Protein AF-D1PFC9-F1 (afdb_monomer_lite)

Structure (mmCIF, N/CA/C/O backbone):
data_AF-D1PFC9-F1
#
_entry.id   AF-D1PFC9-F1
#
loop_
_atom_site.group_PDB
_atom_site.id
_atom_site.type_symbol
_atom_site.label_atom_id
_atom_site.label_alt_id
_atom_site.label_comp_id
_atom_site.label_asym_id
_atom_site.label_entity_id
_atom_site.label_seq_id
_atom_site.pdbx_PDB_ins_code
_atom_site.Cartn_x
_atom_site.Cartn_y
_atom_site.Cartn_z
_atom_site.occupancy
_atom_site.B_iso_or_equiv
_atom_site.auth_seq_id
_atom_site.auth_comp_id
_atom_site.auth_asym_id
_atom_site.auth_atom_id
_atom_site.pdbx_PDB_model_num
ATOM 1 N N . MET A 1 1 ? 30.406 5.139 7.155 1.00 37.47 1 MET A N 1
ATOM 2 C CA . MET A 1 1 ? 28.991 4.718 7.119 1.00 37.47 1 MET A CA 1
ATOM 3 C C . MET A 1 1 ? 28.963 3.237 7.437 1.00 37.47 1 MET A C 1
ATOM 5 O O . MET A 1 1 ? 29.664 2.501 6.760 1.00 37.47 1 MET A O 1
ATOM 9 N N . SER A 1 2 ? 28.306 2.816 8.518 1.00 43.69 2 SER A N 1
ATOM 10 C CA . SER A 1 2 ? 28.193 1.390 8.846 1.00 43.69 2 SER A CA 1
ATOM 11 C C . SER A 1 2 ? 27.190 0.747 7.893 1.00 43.69 2 SER A C 1
ATOM 13 O O . SER A 1 2 ? 26.017 1.118 7.919 1.00 43.69 2 SER A O 1
ATOM 15 N N . GLU A 1 3 ? 27.644 -0.180 7.053 1.00 46.00 3 GLU A N 1
ATOM 16 C CA . GLU A 1 3 ? 26.752 -1.035 6.271 1.00 46.00 3 GLU A CA 1
ATOM 17 C C . GLU A 1 3 ? 25.849 -1.805 7.240 1.00 46.00 3 GLU A C 1
ATOM 19 O O . GLU A 1 3 ? 26.323 -2.518 8.129 1.00 46.00 3 GLU A O 1
ATOM 24 N N . LEU A 1 4 ? 24.538 -1.595 7.122 1.00 47.75 4 LEU A N 1
ATOM 25 C CA . LEU A 1 4 ? 23.557 -2.378 7.859 1.00 47.75 4 LEU A CA 1
ATOM 26 C C . LEU A 1 4 ? 23.661 -3.822 7.363 1.00 47.75 4 LEU A C 1
ATOM 28 O O . LEU A 1 4 ? 23.585 -4.086 6.167 1.00 47.75 4 LEU A O 1
ATOM 32 N N . THR A 1 5 ? 23.835 -4.765 8.282 1.00 57.75 5 THR A N 1
ATOM 33 C CA . THR A 1 5 ? 23.816 -6.196 7.951 1.00 57.75 5 THR A CA 1
ATOM 34 C C . THR A 1 5 ? 22.474 -6.577 7.308 1.00 57.75 5 THR A C 1
ATOM 36 O O . THR A 1 5 ? 21.441 -6.010 7.660 1.00 57.75 5 THR A O 1
ATOM 39 N N . GLU A 1 6 ? 22.433 -7.582 6.423 1.00 50.31 6 GLU A N 1
ATOM 40 C CA . GLU A 1 6 ? 21.172 -8.100 5.840 1.00 50.31 6 GLU A CA 1
ATOM 41 C C . GLU A 1 6 ? 20.112 -8.427 6.904 1.00 50.31 6 GLU A C 1
ATOM 43 O O . GLU A 1 6 ? 18.907 -8.291 6.686 1.00 50.31 6 GLU A O 1
ATOM 48 N N . ARG A 1 7 ? 20.573 -8.836 8.090 1.00 46.75 7 ARG A N 1
ATOM 49 C CA . ARG A 1 7 ? 19.729 -9.030 9.261 1.00 46.75 7 ARG A CA 1
ATOM 50 C C . ARG A 1 7 ? 19.106 -7.711 9.714 1.00 46.75 7 ARG A C 1
ATOM 52 O O . ARG A 1 7 ? 17.898 -7.672 9.858 1.00 46.75 7 ARG A O 1
ATOM 59 N N . GLN A 1 8 ? 19.875 -6.637 9.874 1.00 47.38 8 GLN A N 1
ATOM 60 C CA . GLN A 1 8 ? 19.345 -5.310 10.218 1.00 47.38 8 GLN A CA 1
ATOM 61 C C . GLN A 1 8 ? 18.371 -4.765 9.162 1.00 47.38 8 GLN A C 1
ATOM 63 O O . GLN A 1 8 ? 17.366 -4.169 9.532 1.00 47.38 8 GLN A O 1
ATOM 68 N N . VAL A 1 9 ? 18.600 -5.034 7.872 1.00 49.31 9 VAL A N 1
ATOM 69 C CA . VAL A 1 9 ? 17.657 -4.676 6.792 1.00 49.31 9 VAL A CA 1
ATOM 70 C C . VAL A 1 9 ? 16.326 -5.421 6.958 1.00 49.31 9 VAL A C 1
ATOM 72 O O . VAL A 1 9 ? 15.274 -4.790 7.017 1.00 49.31 9 VAL A O 1
ATOM 75 N N . LYS A 1 10 ? 16.357 -6.745 7.169 1.00 50.44 10 LYS A N 1
ATOM 76 C CA . LYS A 1 10 ? 15.152 -7.542 7.489 1.00 50.44 10 LYS A CA 1
ATOM 77 C C . LYS A 1 10 ? 14.497 -7.173 8.822 1.00 50.44 10 LYS A C 1
ATOM 79 O O . LYS A 1 10 ? 13.336 -7.494 9.051 1.00 50.44 10 LYS A O 1
ATOM 84 N N . GLU A 1 11 ? 15.248 -6.577 9.739 1.00 49.66 11 GLU A N 1
ATOM 85 C CA . GLU A 1 11 ? 14.774 -6.181 11.063 1.00 49.66 11 GLU A CA 1
ATOM 86 C C . GLU A 1 11 ? 14.070 -4.822 11.081 1.00 49.66 11 GLU A C 1
ATOM 88 O O . GLU A 1 11 ? 13.334 -4.552 12.032 1.00 49.66 11 GLU A O 1
ATOM 93 N N . LEU A 1 12 ? 14.289 -3.991 10.059 1.00 52.06 12 LEU A N 1
ATOM 94 C CA . LEU A 1 12 ? 13.734 -2.644 9.946 1.00 52.06 12 LEU A CA 1
ATOM 95 C C . LEU A 1 12 ? 12.666 -2.516 8.846 1.00 52.06 12 LEU A C 1
ATOM 97 O O . LEU A 1 12 ? 12.003 -1.481 8.784 1.00 52.06 12 LEU A O 1
ATOM 101 N N . ASP A 1 13 ? 12.485 -3.540 8.008 1.00 60.75 13 ASP A N 1
ATOM 102 C CA . ASP A 1 13 ? 11.499 -3.600 6.920 1.00 60.75 13 ASP A CA 1
ATOM 103 C C . ASP A 1 13 ? 10.327 -4.519 7.301 1.00 60.75 13 ASP A C 1
ATOM 105 O O . ASP A 1 13 ? 10.243 -5.680 6.897 1.00 60.75 13 ASP A O 1
ATOM 109 N N . VAL A 1 14 ? 9.467 -4.037 8.201 1.00 68.19 14 VAL A N 1
ATOM 110 C CA . VAL A 1 14 ? 8.333 -4.807 8.717 1.00 68.19 14 VAL A CA 1
ATOM 111 C C . VAL A 1 14 ? 7.071 -3.958 8.626 1.00 68.19 14 VAL A C 1
ATOM 113 O O . VAL A 1 14 ? 6.938 -2.953 9.322 1.00 68.19 14 VAL A O 1
ATOM 116 N N . ASP A 1 15 ? 6.135 -4.399 7.786 1.00 81.06 15 ASP A N 1
ATOM 117 C CA . ASP A 1 15 ? 4.770 -3.873 7.725 1.00 81.06 15 ASP A CA 1
ATOM 118 C C . ASP A 1 15 ? 4.092 -4.008 9.094 1.00 81.06 15 ASP A C 1
ATOM 120 O O . ASP A 1 15 ? 4.084 -5.106 9.668 1.00 81.06 15 ASP A O 1
ATOM 124 N N . TRP A 1 16 ? 3.466 -2.936 9.587 1.00 84.38 16 TRP A N 1
ATOM 125 C CA . TRP A 1 16 ? 2.632 -2.999 10.787 1.00 84.38 16 TRP A CA 1
ATOM 126 C C . TRP A 1 16 ? 1.151 -2.769 10.477 1.00 84.38 16 TRP A C 1
ATOM 128 O O . TRP A 1 16 ? 0.790 -2.092 9.509 1.00 84.38 16 TRP A O 1
ATOM 138 N N . PHE A 1 17 ? 0.286 -3.309 11.340 1.00 89.12 17 PHE A N 1
ATOM 139 C CA . PHE A 1 17 ? -1.168 -3.232 11.207 1.00 89.12 17 PHE A CA 1
ATOM 140 C C . PHE A 1 17 ? -1.803 -2.715 12.503 1.00 89.12 17 PHE A C 1
ATOM 142 O O . PHE A 1 17 ? -1.602 -3.282 13.579 1.00 89.12 17 PHE A O 1
ATOM 149 N N . CYS A 1 18 ? -2.577 -1.637 12.406 1.00 88.56 18 CYS A N 1
ATOM 150 C CA . CYS A 1 18 ? -3.195 -0.964 13.550 1.00 88.56 18 CYS A CA 1
ATOM 151 C C . CYS A 1 18 ? -4.561 -0.357 13.200 1.00 88.56 18 CYS A C 1
ATOM 153 O O . CYS A 1 18 ? -5.007 -0.397 12.050 1.00 88.56 18 CYS A O 1
ATOM 155 N N . LEU A 1 19 ? -5.230 0.202 14.208 1.00 89.31 19 LEU A N 1
ATOM 156 C CA . LEU A 1 19 ? -6.399 1.058 14.043 1.00 89.31 19 LEU A CA 1
ATOM 157 C C . LEU A 1 19 ? -5.989 2.521 14.218 1.00 89.31 19 LEU A C 1
ATOM 159 O O . LEU A 1 19 ? -5.430 2.904 15.247 1.00 89.31 19 LEU A O 1
ATOM 163 N N . VAL A 1 20 ? -6.330 3.343 13.228 1.00 87.94 20 VAL A N 1
ATOM 164 C CA . VAL A 1 20 ? -6.231 4.806 13.298 1.00 87.94 20 VAL A CA 1
ATOM 165 C C . VAL A 1 20 ? -7.639 5.356 13.138 1.00 87.94 20 VAL A C 1
ATOM 167 O O . VAL A 1 20 ? -8.273 5.141 12.106 1.00 87.94 20 VAL A O 1
ATOM 170 N N . ASN A 1 21 ? -8.160 6.011 14.178 1.00 85.31 21 ASN A N 1
ATOM 171 C CA . ASN A 1 21 ? -9.557 6.464 14.251 1.00 85.31 21 ASN A CA 1
ATOM 172 C C . ASN A 1 21 ? -10.577 5.346 13.940 1.00 85.31 21 ASN A C 1
ATOM 174 O O . ASN A 1 21 ? -11.555 5.565 13.228 1.00 85.31 21 ASN A O 1
ATOM 178 N N . GLY A 1 22 ? -10.323 4.125 14.426 1.00 85.44 22 GLY A N 1
ATOM 179 C CA . GLY A 1 22 ? -11.180 2.957 14.183 1.00 85.44 22 GLY A CA 1
ATOM 180 C C . GLY A 1 22 ? -11.083 2.364 12.772 1.00 85.44 22 GLY A C 1
ATOM 181 O O . GLY A 1 22 ? -11.816 1.427 12.459 1.00 85.44 22 GLY A O 1
ATOM 182 N N . VAL A 1 23 ? -10.181 2.868 11.922 1.00 89.06 23 VAL A N 1
ATOM 183 C CA . VAL A 1 23 ? -9.993 2.382 10.552 1.00 89.06 23 VAL A CA 1
ATOM 184 C C . VAL A 1 23 ? -8.745 1.495 10.457 1.00 89.06 23 VAL A C 1
ATOM 186 O O . VAL A 1 23 ? -7.662 1.922 10.880 1.00 89.06 23 VAL A O 1
ATOM 189 N N . PRO A 1 24 ? -8.856 0.284 9.874 1.00 93.06 24 PRO A N 1
ATOM 190 C CA . PRO A 1 24 ? -7.715 -0.593 9.634 1.00 93.06 24 PRO A CA 1
ATOM 191 C C . PRO A 1 24 ? -6.651 0.096 8.787 1.00 93.06 24 PRO A C 1
ATOM 193 O O . PRO A 1 24 ? -6.914 0.579 7.683 1.00 93.06 24 PRO A O 1
ATOM 196 N N . THR A 1 25 ? -5.436 0.134 9.314 1.00 92.50 25 THR A N 1
ATOM 197 C CA . THR A 1 25 ? -4.328 0.895 8.751 1.00 92.50 25 THR A CA 1
ATOM 198 C C . THR A 1 25 ? -3.093 0.010 8.657 1.00 92.50 25 THR A C 1
ATOM 200 O O . THR A 1 25 ? -2.712 -0.658 9.616 1.00 92.50 25 THR A O 1
ATOM 203 N N . HIS A 1 26 ? -2.493 -0.004 7.474 1.00 93.31 26 HIS A N 1
ATOM 204 C CA . HIS A 1 26 ? -1.191 -0.579 7.187 1.00 93.31 26 HIS A CA 1
ATOM 205 C C . HIS A 1 26 ? -0.179 0.557 7.066 1.00 93.31 26 HIS A C 1
ATOM 207 O O . HIS A 1 26 ? -0.442 1.543 6.372 1.00 93.31 26 HIS A O 1
ATOM 213 N N . ILE A 1 27 ? 0.989 0.408 7.679 1.00 89.38 27 ILE A N 1
ATOM 214 C CA . ILE A 1 27 ? 2.081 1.362 7.502 1.00 89.38 27 ILE A CA 1
ATOM 215 C C . ILE A 1 27 ? 3.363 0.587 7.214 1.00 89.38 27 ILE A C 1
ATOM 217 O O . ILE A 1 27 ? 3.766 -0.284 7.988 1.00 89.38 27 ILE A O 1
ATOM 221 N N . ALA A 1 28 ? 3.992 0.929 6.094 1.00 87.25 28 ALA A N 1
ATOM 222 C CA . ALA A 1 28 ? 5.287 0.399 5.708 1.00 87.25 28 ALA A CA 1
ATOM 223 C C . ALA A 1 28 ? 6.384 1.149 6.472 1.00 87.25 28 ALA A C 1
ATOM 225 O O . ALA A 1 28 ? 6.500 2.374 6.351 1.00 87.25 28 ALA A O 1
ATOM 226 N N . SER A 1 29 ? 7.194 0.428 7.252 1.00 70.81 29 SER A N 1
ATOM 227 C CA . SER A 1 29 ? 8.254 1.049 8.054 1.00 70.81 29 SER A CA 1
ATOM 228 C C . SER A 1 29 ? 9.384 1.613 7.193 1.00 70.81 29 SER A C 1
ATOM 230 O O . SER A 1 29 ? 9.971 2.622 7.582 1.00 70.81 29 SER A O 1
ATOM 232 N N . MET A 1 30 ? 9.697 0.990 6.045 1.00 66.44 30 MET A N 1
ATOM 233 C CA . MET A 1 30 ? 10.800 1.381 5.148 1.00 66.44 30 MET A CA 1
ATOM 234 C C . MET A 1 30 ? 12.104 1.685 5.910 1.00 66.44 30 MET A C 1
ATOM 236 O O . MET A 1 30 ? 12.758 2.698 5.673 1.00 66.44 30 MET A O 1
ATOM 240 N N . GLY A 1 31 ? 12.460 0.875 6.910 1.00 58.81 31 GLY A N 1
ATOM 241 C CA . GLY A 1 31 ? 13.662 1.121 7.710 1.00 58.81 31 GLY A CA 1
ATOM 242 C C . GLY A 1 31 ? 13.476 2.007 8.961 1.00 58.81 31 GLY A C 1
ATOM 243 O O . GLY A 1 31 ? 14.438 2.246 9.689 1.00 58.81 31 GLY A O 1
ATOM 244 N N . GLY A 1 32 ? 12.275 2.547 9.198 1.00 57.16 32 GLY A N 1
ATOM 245 C CA . GLY A 1 32 ? 11.995 3.612 10.169 1.00 57.16 32 GLY A CA 1
ATOM 246 C C . GLY A 1 32 ? 11.762 3.201 11.625 1.00 57.16 32 GLY A C 1
ATOM 247 O O . GLY A 1 32 ? 11.593 2.032 11.971 1.00 57.16 32 GLY A O 1
ATOM 248 N N . ALA A 1 33 ? 11.748 4.210 12.507 1.00 58.69 33 ALA A N 1
ATOM 249 C CA . ALA A 1 33 ? 11.551 4.027 13.941 1.00 58.69 33 ALA A CA 1
ATOM 250 C C . ALA A 1 33 ? 10.095 3.653 14.259 1.00 58.69 33 ALA A C 1
ATOM 252 O O . ALA A 1 33 ? 9.199 4.493 14.297 1.00 58.69 33 ALA A O 1
ATOM 253 N N . ILE A 1 34 ? 9.880 2.367 14.524 1.00 63.88 34 ILE A N 1
ATOM 254 C CA . ILE A 1 34 ? 8.605 1.821 14.988 1.00 63.88 34 ILE A CA 1
ATOM 255 C C . ILE A 1 34 ? 8.355 2.236 16.451 1.00 63.88 34 ILE A C 1
ATOM 257 O O . ILE A 1 34 ? 9.281 2.078 17.273 1.00 63.88 34 ILE A O 1
ATOM 261 N N . PRO A 1 35 ? 7.141 2.713 16.822 1.00 66.94 35 PRO A N 1
ATOM 262 C CA . PRO A 1 35 ? 6.785 2.924 18.223 1.00 66.94 35 PRO A CA 1
ATOM 263 C C . PRO A 1 35 ? 6.999 1.640 19.023 1.00 66.94 35 PRO A C 1
ATOM 265 O O . PRO A 1 35 ? 6.713 0.545 18.542 1.00 66.94 35 PRO A O 1
ATOM 268 N N . SER A 1 36 ? 7.498 1.749 20.253 1.00 69.88 36 SER A N 1
ATOM 269 C CA . SER A 1 36 ? 7.881 0.582 21.064 1.00 69.88 36 SER A CA 1
ATOM 270 C C . SER A 1 36 ? 6.762 -0.456 21.215 1.00 69.88 36 SER A C 1
ATOM 272 O O . SER A 1 36 ? 7.057 -1.649 21.216 1.00 69.88 36 SER A O 1
ATOM 274 N N . LEU A 1 37 ? 5.500 -0.013 21.249 1.00 69.25 37 LEU A N 1
ATOM 275 C CA . LEU A 1 37 ? 4.304 -0.860 21.316 1.00 69.25 37 LEU A CA 1
ATOM 276 C C . LEU A 1 37 ? 4.209 -1.888 20.171 1.00 69.25 37 LEU A C 1
ATOM 278 O O . LEU A 1 37 ? 3.686 -2.978 20.371 1.00 69.25 37 LEU A O 1
ATOM 282 N N . PHE A 1 38 ? 4.739 -1.569 18.988 1.00 70.88 38 PHE A N 1
ATOM 283 C CA . PHE A 1 38 ? 4.669 -2.425 17.799 1.00 70.88 38 PHE A CA 1
ATOM 284 C C . PHE A 1 38 ? 5.955 -3.220 17.557 1.00 70.88 38 PHE A C 1
ATOM 286 O O . PHE A 1 38 ? 6.056 -3.915 16.558 1.00 70.88 38 PHE A O 1
ATOM 293 N N . ARG A 1 39 ? 6.954 -3.164 18.449 1.00 72.56 39 ARG A N 1
ATOM 294 C CA . ARG A 1 39 ? 8.240 -3.863 18.247 1.00 72.56 39 ARG A CA 1
ATOM 295 C C . ARG A 1 39 ? 8.194 -5.374 18.515 1.00 72.56 39 ARG A C 1
ATOM 297 O O . ARG A 1 39 ? 9.235 -6.028 18.439 1.00 72.56 39 ARG A O 1
ATOM 304 N N . ASP A 1 40 ? 7.022 -5.942 18.800 1.00 78.69 40 ASP A N 1
ATOM 305 C CA . ASP A 1 40 ? 6.845 -7.392 18.918 1.00 78.69 40 ASP A CA 1
ATOM 306 C C . ASP A 1 40 ? 6.864 -8.058 17.533 1.00 78.69 40 ASP A C 1
ATOM 308 O O . ASP A 1 40 ? 5.868 -8.116 16.810 1.00 78.69 40 ASP A O 1
ATOM 312 N N . ARG A 1 41 ? 8.032 -8.589 17.167 1.00 75.62 41 ARG A N 1
ATOM 313 C CA . ARG A 1 41 ? 8.269 -9.215 15.862 1.00 75.62 41 ARG A CA 1
ATOM 314 C C . ARG A 1 41 ? 7.438 -10.468 15.627 1.00 75.62 41 ARG A C 1
ATOM 316 O O . ARG A 1 41 ? 7.074 -10.731 14.483 1.00 75.62 41 ARG A O 1
ATOM 323 N N . GLU A 1 42 ? 7.181 -11.268 16.658 1.00 81.19 42 GLU A N 1
ATOM 324 C CA . GLU A 1 42 ? 6.369 -12.470 16.476 1.00 81.19 42 GLU A CA 1
ATOM 325 C C . GLU A 1 42 ? 4.931 -12.092 16.169 1.00 81.19 42 GLU A C 1
ATOM 327 O O . GLU A 1 42 ? 4.329 -12.660 15.257 1.00 81.19 42 GLU A O 1
ATOM 332 N N . LYS A 1 43 ? 4.402 -11.097 16.885 1.00 82.69 43 LYS A N 1
ATOM 333 C CA . LYS A 1 43 ? 3.072 -10.561 16.617 1.00 82.69 43 LYS A CA 1
ATOM 334 C C . LYS A 1 43 ? 2.981 -9.981 15.206 1.00 82.69 43 LYS A C 1
ATOM 336 O O . LYS A 1 43 ? 2.062 -10.346 14.478 1.00 82.69 43 LYS A O 1
ATOM 341 N N . LEU A 1 44 ? 3.946 -9.154 14.794 1.00 80.44 44 LEU A N 1
ATOM 342 C CA . LEU A 1 44 ? 3.967 -8.568 13.447 1.00 80.44 44 LEU A CA 1
ATOM 343 C C . LEU A 1 44 ? 3.989 -9.642 12.352 1.00 80.44 44 LEU A C 1
ATOM 345 O O . LEU A 1 44 ? 3.222 -9.555 11.399 1.00 80.44 44 LEU A O 1
ATOM 349 N N . ARG A 1 45 ? 4.804 -10.693 12.502 1.00 80.88 45 ARG A N 1
ATOM 350 C CA . ARG A 1 45 ? 4.846 -11.805 11.535 1.00 80.88 45 ARG A CA 1
ATOM 351 C C . ARG A 1 45 ? 3.519 -12.550 11.452 1.00 80.88 45 ARG A C 1
ATOM 353 O O . ARG A 1 45 ? 3.021 -12.764 10.354 1.00 80.88 45 ARG A O 1
ATOM 360 N N . ARG A 1 46 ? 2.901 -12.870 12.595 1.00 84.44 46 ARG A N 1
ATOM 361 C CA . ARG A 1 46 ? 1.568 -13.498 12.612 1.00 84.44 46 ARG A CA 1
ATOM 362 C C . ARG A 1 46 ? 0.537 -12.616 11.909 1.00 84.44 46 ARG A C 1
ATOM 364 O O . ARG A 1 46 ? -0.245 -13.119 11.113 1.00 84.44 46 ARG A O 1
ATOM 371 N N . GLN A 1 47 ? 0.560 -11.304 12.151 1.00 87.75 47 GLN A N 1
ATOM 372 C CA . GLN A 1 47 ? -0.321 -10.363 11.457 1.00 87.75 47 GLN A CA 1
ATOM 373 C C . GLN A 1 47 ? -0.057 -10.340 9.945 1.00 87.75 47 GLN A C 1
ATOM 375 O O . GLN A 1 47 ? -1.010 -10.367 9.172 1.00 87.75 47 GLN A O 1
ATOM 380 N N . GLN A 1 48 ? 1.205 -10.343 9.508 1.00 85.31 48 GLN A N 1
ATOM 381 C CA . GLN A 1 48 ? 1.563 -10.414 8.087 1.00 85.31 48 GLN A CA 1
ATOM 382 C C . GLN A 1 48 ? 1.038 -11.693 7.428 1.00 85.31 48 GLN A C 1
ATOM 384 O O . GLN A 1 48 ? 0.415 -11.606 6.369 1.00 85.31 48 GLN A O 1
ATOM 389 N N . ASP A 1 49 ? 1.216 -12.849 8.072 1.00 86.31 49 ASP A N 1
ATOM 390 C CA . ASP A 1 49 ? 0.709 -14.136 7.586 1.00 86.31 49 ASP A CA 1
ATOM 391 C C . ASP A 1 49 ? -0.822 -14.128 7.491 1.00 86.31 49 ASP A C 1
ATOM 393 O O . ASP A 1 49 ? -1.406 -14.555 6.494 1.00 86.31 49 ASP A O 1
ATOM 397 N N . MET A 1 50 ? -1.502 -13.590 8.503 1.00 88.88 50 MET A N 1
ATOM 398 C CA . MET A 1 50 ? -2.958 -13.464 8.496 1.00 88.88 50 MET A CA 1
ATOM 399 C C . MET A 1 50 ? -3.444 -12.541 7.378 1.00 88.88 50 MET A C 1
ATOM 401 O O . MET A 1 50 ? -4.369 -12.896 6.651 1.00 88.88 50 MET A O 1
ATOM 405 N N . VAL A 1 51 ? -2.795 -11.390 7.184 1.00 89.56 51 VAL A N 1
ATOM 406 C CA . VAL A 1 51 ? -3.121 -10.455 6.100 1.00 89.56 51 VAL A CA 1
ATOM 407 C C . VAL A 1 51 ? -2.857 -11.078 4.731 1.00 89.56 51 VAL A C 1
ATOM 409 O O . VAL A 1 51 ? -3.656 -10.878 3.818 1.00 89.56 51 VAL A O 1
ATOM 412 N N . ALA A 1 52 ? -1.792 -11.866 4.569 1.00 87.12 52 ALA A N 1
ATOM 413 C CA . ALA A 1 52 ? -1.509 -12.570 3.318 1.00 87.12 52 ALA A CA 1
ATOM 414 C C . ALA A 1 52 ? -2.649 -13.525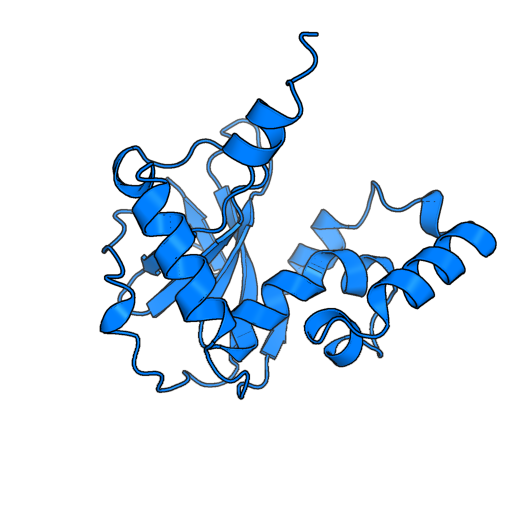 2.918 1.00 87.12 52 ALA A C 1
ATOM 416 O O . ALA A 1 52 ? -2.938 -13.658 1.728 1.00 87.12 52 ALA A O 1
ATOM 417 N N . ASN A 1 53 ? -3.337 -14.106 3.907 1.00 88.56 53 ASN A N 1
ATOM 418 C CA . ASN A 1 53 ? -4.483 -14.997 3.720 1.00 88.56 53 ASN A CA 1
ATOM 419 C C . ASN A 1 53 ? -5.834 -14.273 3.548 1.00 88.56 53 ASN A C 1
ATOM 421 O O . ASN A 1 53 ? -6.829 -14.918 3.215 1.00 88.56 53 ASN A O 1
ATOM 425 N N . LEU A 1 54 ? -5.901 -12.949 3.736 1.00 90.31 54 LEU A N 1
ATOM 426 C CA . LEU A 1 54 ? -7.117 -12.190 3.438 1.00 90.31 54 LEU A CA 1
ATOM 427 C C . LEU A 1 54 ? -7.342 -12.112 1.925 1.00 90.31 54 LEU A C 1
ATOM 429 O O . LEU A 1 54 ? -6.429 -11.788 1.158 1.00 90.31 54 LEU A O 1
ATOM 433 N N . VAL A 1 55 ? -8.585 -12.351 1.504 1.00 89.19 55 VAL A N 1
ATOM 434 C CA . VAL A 1 55 ? -8.985 -12.276 0.095 1.00 89.19 55 VAL A CA 1
ATOM 435 C C . VAL A 1 55 ? -9.010 -10.808 -0.358 1.00 89.19 55 VAL A C 1
ATOM 437 O O . VAL A 1 55 ? -9.760 -10.010 0.209 1.00 89.19 55 VAL A O 1
ATOM 440 N N . PRO A 1 56 ? -8.226 -10.418 -1.381 1.00 90.50 56 PRO A N 1
ATOM 441 C CA . PRO A 1 56 ? -8.250 -9.059 -1.907 1.00 90.50 56 PRO A CA 1
ATOM 442 C C . PRO A 1 56 ? -9.511 -8.834 -2.754 1.00 90.50 56 PRO A C 1
ATOM 444 O O . PRO A 1 56 ? -9.682 -9.461 -3.800 1.00 90.50 56 PRO A O 1
ATOM 447 N N . SER A 1 57 ? -10.374 -7.911 -2.334 1.00 89.81 57 SER A N 1
ATOM 448 C CA . SER A 1 57 ? -11.689 -7.675 -2.953 1.00 89.81 57 SER A CA 1
ATOM 449 C C . SER A 1 57 ? -12.027 -6.202 -3.190 1.00 89.81 57 SER A C 1
ATOM 451 O O . SER A 1 57 ? -12.902 -5.917 -4.002 1.00 89.81 57 SER A O 1
ATOM 453 N N . ALA A 1 58 ? -11.337 -5.267 -2.532 1.00 93.06 58 ALA A N 1
ATOM 454 C CA . ALA A 1 58 ? -11.613 -3.842 -2.694 1.00 93.06 58 ALA A CA 1
ATOM 455 C C . ALA A 1 58 ? -11.099 -3.299 -4.033 1.00 93.06 58 ALA A C 1
ATOM 457 O O . ALA A 1 58 ? -10.002 -3.653 -4.475 1.00 93.06 58 ALA A O 1
ATOM 458 N N . GLU A 1 59 ? -11.851 -2.361 -4.608 1.00 95.75 59 GLU A N 1
ATOM 459 C CA . GLU A 1 59 ? -11.296 -1.380 -5.541 1.00 95.75 59 GLU A CA 1
ATOM 460 C C . GLU A 1 59 ? -10.486 -0.338 -4.767 1.00 95.75 59 GLU A C 1
ATOM 462 O O . GLU A 1 59 ? -10.817 -0.005 -3.625 1.00 95.75 59 GLU A O 1
ATOM 467 N N . VAL A 1 60 ? -9.414 0.170 -5.374 1.00 97.12 60 VAL A N 1
ATOM 468 C CA . VAL A 1 60 ? -8.431 1.013 -4.682 1.00 97.12 60 VAL A CA 1
ATOM 469 C C . VAL A 1 60 ? -8.353 2.399 -5.300 1.00 97.12 60 VAL A C 1
ATOM 471 O O . VAL A 1 60 ? -8.228 2.557 -6.513 1.00 97.12 60 VAL A O 1
ATOM 474 N N . LYS A 1 61 ? -8.355 3.410 -4.433 1.00 96.88 61 LYS A N 1
ATOM 475 C CA . LYS A 1 61 ? -7.975 4.781 -4.756 1.00 96.88 61 LYS A CA 1
ATOM 476 C C . LYS A 1 61 ? -6.498 4.975 -4.421 1.00 96.88 61 LYS A C 1
ATOM 478 O O . LYS A 1 61 ? -6.076 4.726 -3.292 1.00 96.88 61 LYS A O 1
ATOM 483 N N . LEU A 1 62 ? -5.725 5.430 -5.404 1.00 97.56 62 LEU A N 1
ATOM 484 C CA . LEU A 1 62 ? -4.325 5.816 -5.229 1.00 97.56 62 LEU A CA 1
ATOM 485 C C . LEU A 1 62 ? -4.208 7.311 -4.952 1.00 97.56 62 LEU A C 1
ATOM 487 O O . LEU A 1 62 ? -4.906 8.121 -5.565 1.00 97.56 62 LEU A O 1
ATOM 491 N N . ASN A 1 63 ? -3.261 7.679 -4.097 1.00 97.12 63 ASN A N 1
ATOM 492 C CA . ASN A 1 63 ? -2.839 9.060 -3.929 1.00 97.12 63 ASN A CA 1
ATOM 493 C C . ASN A 1 63 ? -1.748 9.402 -4.954 1.00 97.12 63 ASN A C 1
ATOM 495 O O . ASN A 1 63 ? -0.557 9.376 -4.648 1.00 97.12 63 ASN A O 1
ATOM 499 N N . MET A 1 64 ? -2.166 9.656 -6.197 1.00 96.19 64 MET A N 1
ATOM 500 C CA . MET A 1 64 ? -1.240 9.840 -7.321 1.00 96.19 64 MET A CA 1
ATOM 501 C C . MET A 1 64 ? -0.282 11.014 -7.117 1.00 96.19 64 MET A C 1
ATOM 503 O O . MET A 1 64 ? 0.888 10.874 -7.439 1.00 96.19 64 MET A O 1
ATOM 507 N N . GLU A 1 65 ? -0.738 12.116 -6.519 1.00 94.81 65 GLU A N 1
ATOM 508 C CA . GLU A 1 65 ? 0.112 13.278 -6.230 1.00 94.81 65 GLU A CA 1
ATOM 509 C C . GLU A 1 65 ? 1.296 12.902 -5.325 1.00 94.81 65 GLU A C 1
ATOM 511 O O . GLU A 1 65 ? 2.451 13.205 -5.626 1.00 94.81 65 GLU A O 1
ATOM 516 N N . VAL A 1 66 ? 1.026 12.168 -4.241 1.00 94.31 66 VAL A N 1
ATOM 517 C CA . VAL A 1 66 ? 2.074 11.701 -3.326 1.00 94.31 66 VAL A CA 1
ATOM 518 C C . VAL A 1 66 ? 2.964 10.658 -3.991 1.00 94.31 66 VAL A C 1
ATOM 520 O O . VAL A 1 66 ? 4.181 10.720 -3.838 1.00 94.31 66 VAL A O 1
ATOM 523 N N . ILE A 1 67 ? 2.387 9.709 -4.731 1.00 95.31 67 ILE A N 1
ATOM 524 C CA . ILE A 1 67 ? 3.164 8.665 -5.407 1.00 95.31 67 ILE A CA 1
ATOM 525 C C . ILE A 1 67 ? 4.117 9.282 -6.427 1.00 95.31 67 ILE A C 1
ATOM 527 O O . ILE A 1 67 ? 5.298 8.950 -6.425 1.00 95.31 67 ILE A O 1
ATOM 531 N N . GLU A 1 68 ? 3.636 10.193 -7.271 1.00 94.75 68 GLU A N 1
ATOM 532 C CA . GLU A 1 68 ? 4.472 10.884 -8.252 1.00 94.75 68 GLU A CA 1
ATOM 533 C C . GLU A 1 68 ? 5.569 11.698 -7.562 1.00 94.75 68 GLU A C 1
ATOM 535 O O . GLU A 1 68 ? 6.720 11.625 -7.978 1.00 94.75 68 GLU A O 1
ATOM 540 N N . SER A 1 69 ? 5.264 12.379 -6.451 1.00 92.44 69 SER A N 1
ATOM 541 C CA . SER A 1 69 ? 6.283 13.084 -5.666 1.00 92.44 69 SER A CA 1
ATOM 542 C C . SER A 1 69 ? 7.344 12.148 -5.075 1.00 92.44 69 SER A C 1
ATOM 544 O O . SER A 1 69 ? 8.513 12.519 -5.055 1.00 92.44 69 SER A O 1
ATOM 546 N N . LEU A 1 70 ? 6.965 10.966 -4.576 1.00 90.69 70 LEU A N 1
ATOM 547 C CA . LEU A 1 70 ? 7.895 10.004 -3.963 1.00 90.69 70 LEU A CA 1
ATOM 548 C C . LEU A 1 70 ? 8.694 9.192 -4.987 1.00 90.69 70 LEU A C 1
ATOM 550 O O . LEU A 1 70 ? 9.711 8.603 -4.639 1.00 90.69 70 LEU A O 1
ATOM 554 N N . THR A 1 71 ? 8.224 9.133 -6.230 1.00 92.25 71 THR A N 1
ATOM 555 C CA . THR A 1 71 ? 8.847 8.359 -7.315 1.00 92.25 71 THR A CA 1
ATOM 556 C C . THR A 1 71 ? 9.428 9.244 -8.415 1.00 92.25 71 THR A C 1
ATOM 558 O O . THR A 1 71 ? 9.799 8.741 -9.475 1.00 92.25 71 THR A O 1
ATOM 561 N N . ALA A 1 72 ? 9.522 10.554 -8.162 1.00 90.62 72 ALA A N 1
ATOM 562 C CA . ALA A 1 72 ? 10.112 11.523 -9.080 1.00 90.62 72 ALA A CA 1
ATOM 563 C C . ALA A 1 72 ? 11.598 11.237 -9.352 1.00 90.62 72 ALA A C 1
ATOM 565 O O . ALA A 1 72 ? 12.077 11.495 -10.454 1.00 90.62 72 ALA A O 1
ATOM 566 N N . GLU A 1 73 ? 12.293 10.676 -8.361 1.00 88.31 73 GLU A N 1
ATOM 567 C CA . GLU A 1 73 ? 13.714 10.333 -8.399 1.00 88.31 73 GLU A CA 1
ATOM 568 C C . GLU A 1 73 ? 13.928 8.900 -7.879 1.00 88.31 73 GLU A C 1
ATOM 570 O O . GLU A 1 73 ? 13.056 8.318 -7.226 1.00 88.31 73 GLU A O 1
ATOM 575 N N . GLY A 1 74 ? 15.086 8.308 -8.175 1.00 87.19 74 GLY A N 1
ATOM 576 C CA . GLY A 1 74 ? 15.485 6.981 -7.689 1.00 87.19 74 GLY A CA 1
ATOM 577 C C . GLY A 1 74 ? 14.983 5.811 -8.539 1.00 87.19 74 GLY A C 1
ATOM 578 O O . GLY A 1 74 ? 15.159 4.655 -8.157 1.00 87.19 74 GLY A O 1
ATOM 579 N N . TYR A 1 75 ? 14.376 6.097 -9.693 1.00 93.06 75 TYR A N 1
ATOM 580 C CA . TYR A 1 75 ? 13.908 5.113 -10.679 1.00 93.06 75 TYR A CA 1
ATOM 581 C C . TYR A 1 75 ? 14.498 5.350 -12.080 1.00 93.06 75 TYR A C 1
ATOM 583 O O . TYR A 1 75 ? 13.990 4.828 -13.074 1.00 93.06 75 TYR A O 1
ATOM 591 N N . GLU A 1 76 ? 15.583 6.119 -12.191 1.00 94.62 76 GLU A N 1
ATOM 592 C CA . GLU A 1 76 ? 16.221 6.494 -13.461 1.00 94.62 76 GLU A CA 1
ATOM 593 C C . GLU A 1 76 ? 16.714 5.266 -14.234 1.00 94.62 76 GLU A C 1
ATOM 595 O O . GLU A 1 76 ? 16.662 5.239 -15.462 1.00 94.62 76 GLU A O 1
ATOM 600 N N . TYR A 1 77 ? 17.111 4.209 -13.520 1.00 92.44 77 TYR A N 1
ATOM 601 C CA . TYR A 1 77 ? 17.536 2.935 -14.106 1.00 92.44 77 TYR A CA 1
ATOM 602 C C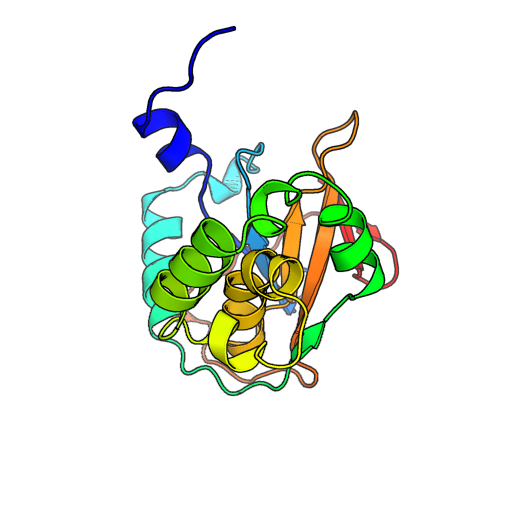 . TYR A 1 77 ? 16.447 2.260 -14.955 1.00 92.44 77 TYR A C 1
ATOM 604 O O . TYR A 1 77 ? 16.762 1.427 -15.801 1.00 92.44 77 TYR A O 1
ATOM 612 N N . LEU A 1 78 ? 15.170 2.620 -14.778 1.00 94.00 78 LEU A N 1
ATOM 613 C CA . LEU A 1 78 ? 14.074 2.111 -15.607 1.00 94.00 78 LEU A CA 1
ATOM 614 C C . LEU A 1 78 ? 14.086 2.663 -17.038 1.00 94.00 78 LEU A C 1
ATOM 616 O O . LEU A 1 78 ? 13.333 2.169 -17.874 1.00 94.00 78 LEU A O 1
ATOM 620 N N . GLN A 1 79 ? 14.912 3.672 -17.334 1.00 92.81 79 GLN A N 1
ATOM 621 C CA . GLN A 1 79 ? 15.133 4.140 -18.706 1.00 92.81 79 GLN A CA 1
ATOM 622 C C . GLN A 1 79 ? 15.872 3.096 -19.556 1.00 92.81 79 GLN A C 1
ATOM 624 O O . GLN A 1 79 ? 15.748 3.101 -20.782 1.00 92.81 79 GLN A O 1
ATOM 629 N N . ASP A 1 80 ? 16.606 2.177 -18.922 1.00 97.12 80 ASP A N 1
ATOM 630 C CA . ASP A 1 80 ? 17.228 1.047 -19.600 1.00 97.12 80 ASP A CA 1
ATOM 631 C C . ASP A 1 80 ? 16.175 -0.020 -19.960 1.00 97.12 80 ASP A C 1
ATOM 633 O O . ASP A 1 80 ? 15.419 -0.519 -19.117 1.00 97.12 80 ASP A O 1
ATOM 637 N N . GLN A 1 81 ? 16.119 -0.389 -21.243 1.00 95.81 81 GLN A N 1
ATOM 638 C CA . GLN A 1 81 ? 15.138 -1.348 -21.761 1.00 95.81 81 GLN A CA 1
ATOM 639 C C . GLN A 1 81 ? 15.351 -2.779 -21.250 1.00 95.81 81 GLN A C 1
ATOM 641 O O . GLN A 1 81 ? 14.381 -3.516 -21.068 1.00 95.81 81 GLN A O 1
ATOM 646 N N . MET A 1 82 ? 16.598 -3.199 -21.025 1.00 96.81 82 MET A N 1
ATOM 647 C CA . MET A 1 82 ? 16.878 -4.528 -20.483 1.00 96.81 82 MET A CA 1
ATOM 648 C C . MET A 1 82 ? 16.464 -4.598 -19.015 1.00 96.81 82 MET A C 1
ATOM 650 O O . MET A 1 82 ? 15.814 -5.565 -18.614 1.00 96.81 82 MET A O 1
ATOM 654 N N . ILE A 1 83 ? 16.782 -3.562 -18.234 1.00 95.94 83 ILE A N 1
ATOM 655 C CA . ILE A 1 83 ? 16.426 -3.496 -16.812 1.00 95.94 83 ILE A CA 1
ATOM 656 C C . ILE A 1 83 ? 14.908 -3.433 -16.639 1.00 95.94 83 ILE A C 1
ATOM 658 O O . ILE A 1 83 ? 14.343 -4.230 -15.890 1.00 95.94 83 ILE A O 1
ATOM 662 N N . SER A 1 84 ? 14.230 -2.536 -17.358 1.00 95.62 84 SER A N 1
ATOM 663 C CA . SER A 1 84 ? 12.769 -2.407 -17.281 1.00 95.62 84 SER A CA 1
ATOM 664 C C . SER A 1 84 ? 12.058 -3.713 -17.634 1.00 95.62 84 SER A C 1
ATOM 666 O O . SER A 1 84 ? 11.188 -4.149 -16.881 1.00 95.62 84 SER A O 1
ATOM 668 N N . LYS A 1 85 ? 12.478 -4.398 -18.704 1.00 96.50 85 LYS A N 1
ATOM 669 C CA . LYS A 1 85 ? 11.912 -5.697 -19.082 1.00 96.50 85 LYS A CA 1
ATOM 670 C C . LYS A 1 85 ? 12.148 -6.771 -18.019 1.00 96.50 85 LYS A C 1
ATOM 672 O O . LYS A 1 85 ? 11.211 -7.479 -17.661 1.00 96.50 85 LYS A O 1
ATOM 677 N N . ALA A 1 86 ? 13.368 -6.880 -17.491 1.00 97.12 86 ALA A N 1
ATOM 678 C CA . ALA A 1 86 ? 13.682 -7.853 -16.444 1.00 97.12 86 ALA A CA 1
ATOM 679 C C . ALA A 1 86 ? 12.823 -7.635 -15.188 1.00 97.12 86 ALA A C 1
ATOM 681 O O . ALA A 1 86 ? 12.341 -8.589 -14.579 1.00 97.12 86 ALA A O 1
ATOM 682 N N . ILE A 1 87 ? 12.586 -6.374 -14.833 1.00 95.38 87 ILE A N 1
ATOM 683 C CA . ILE A 1 87 ? 11.728 -5.984 -13.716 1.00 95.38 87 ILE A CA 1
ATOM 684 C C . ILE A 1 87 ? 10.265 -6.340 -13.979 1.00 95.38 87 ILE A C 1
ATOM 686 O O . ILE A 1 87 ? 9.603 -6.881 -13.090 1.00 95.38 87 ILE A O 1
ATOM 690 N N . GLU A 1 88 ? 9.746 -6.055 -15.174 1.00 95.94 88 GLU A N 1
ATOM 691 C CA . GLU A 1 88 ? 8.386 -6.453 -15.541 1.00 95.94 88 GLU A CA 1
ATOM 692 C C . GLU A 1 88 ? 8.213 -7.970 -15.481 1.00 95.94 88 GLU A C 1
ATOM 694 O O . GLU A 1 88 ? 7.247 -8.451 -14.885 1.00 95.94 88 GLU A O 1
ATOM 699 N N . ASP A 1 89 ? 9.170 -8.724 -16.023 1.00 96.38 89 ASP A N 1
ATOM 700 C CA . ASP A 1 89 ? 9.152 -10.184 -16.015 1.00 96.38 89 ASP A CA 1
ATOM 701 C C . ASP A 1 89 ? 9.220 -10.762 -14.595 1.00 96.38 89 ASP A C 1
ATOM 703 O O . ASP A 1 89 ? 8.508 -11.725 -14.296 1.00 96.38 89 ASP A O 1
ATOM 707 N N . ALA A 1 90 ? 10.020 -10.161 -13.708 1.00 95.75 90 ALA A N 1
ATOM 708 C CA . ALA A 1 90 ? 10.136 -10.570 -12.309 1.00 95.75 90 ALA A CA 1
ATOM 709 C C . ALA A 1 90 ? 8.847 -10.319 -11.505 1.00 95.75 90 ALA A C 1
ATOM 711 O O . ALA A 1 90 ? 8.535 -11.075 -10.588 1.00 95.75 90 ALA A O 1
ATOM 712 N N . ASN A 1 91 ? 8.076 -9.286 -11.862 1.00 95.75 91 ASN A N 1
ATOM 713 C CA . ASN A 1 91 ? 6.887 -8.859 -11.117 1.00 95.75 91 ASN A CA 1
ATOM 714 C C . ASN A 1 91 ? 5.558 -9.225 -11.799 1.00 95.75 91 ASN A C 1
ATOM 716 O O . ASN A 1 91 ? 4.488 -8.928 -11.267 1.00 95.75 91 ASN A O 1
ATOM 720 N N . LYS A 1 92 ? 5.586 -9.901 -12.954 1.00 93.62 92 LYS A N 1
ATOM 721 C CA . LYS A 1 92 ? 4.393 -10.200 -13.769 1.00 93.62 92 LYS A CA 1
ATOM 722 C C . LYS A 1 92 ? 3.299 -10.995 -13.056 1.00 93.62 92 LYS A C 1
ATOM 724 O O . LYS A 1 92 ? 2.153 -10.960 -13.491 1.00 93.62 92 LYS A O 1
ATOM 729 N N . SER A 1 93 ? 3.641 -11.731 -11.999 1.00 94.56 93 SER A N 1
ATOM 730 C CA . SER A 1 93 ? 2.691 -12.504 -11.193 1.00 94.56 93 SER A CA 1
ATOM 731 C C . SER A 1 93 ? 2.308 -11.827 -9.880 1.00 94.56 93 SER A C 1
ATOM 733 O O . SER A 1 93 ? 1.442 -12.349 -9.183 1.00 94.56 93 SER A O 1
ATOM 735 N N . HIS A 1 94 ? 2.924 -10.696 -9.518 1.00 94.12 94 HIS A N 1
ATOM 736 C CA . HIS A 1 94 ? 2.604 -9.992 -8.280 1.00 94.12 94 HIS A CA 1
ATOM 737 C C . HIS A 1 94 ? 1.213 -9.336 -8.409 1.00 94.12 94 HIS A C 1
ATOM 739 O O . HIS A 1 94 ? 1.037 -8.449 -9.251 1.00 94.12 94 HIS A O 1
ATOM 745 N N . PRO A 1 95 ? 0.214 -9.704 -7.583 1.00 93.50 95 PRO A N 1
ATOM 746 C CA . PRO A 1 95 ? -1.168 -9.246 -7.757 1.00 93.50 95 PRO A CA 1
ATOM 747 C C . PRO A 1 95 ? -1.335 -7.720 -7.778 1.00 93.50 95 PRO A C 1
ATOM 749 O O . PRO A 1 95 ? -2.033 -7.193 -8.644 1.00 93.50 95 PRO A O 1
ATOM 752 N N . GLY A 1 96 ? -0.676 -6.998 -6.867 1.00 95.31 96 GLY A N 1
ATOM 753 C CA . GLY A 1 96 ? -0.656 -5.528 -6.872 1.00 95.31 96 GLY A CA 1
ATOM 754 C C . GLY A 1 96 ? -0.058 -4.923 -8.149 1.00 95.31 96 GLY A C 1
ATOM 755 O O . GLY A 1 96 ? -0.635 -4.010 -8.735 1.00 95.31 96 GLY A O 1
ATOM 756 N N . PHE A 1 97 ? 1.050 -5.479 -8.638 1.00 96.69 97 PHE A N 1
ATOM 757 C CA . PHE A 1 97 ? 1.715 -5.029 -9.863 1.00 96.69 97 PHE A CA 1
ATOM 758 C C . PHE A 1 97 ? 0.856 -5.261 -11.117 1.00 96.69 97 PHE A C 1
ATOM 760 O O . PHE A 1 97 ? 0.804 -4.409 -12.007 1.00 96.69 97 PHE A O 1
ATOM 767 N N . VAL A 1 98 ? 0.143 -6.394 -11.170 1.00 96.50 98 VAL A N 1
ATOM 768 C CA . VAL A 1 98 ? -0.820 -6.729 -12.233 1.00 96.50 98 VAL A CA 1
ATOM 769 C C . VAL A 1 98 ? -2.039 -5.812 -12.188 1.00 96.50 98 VAL A C 1
ATOM 771 O O . VAL A 1 98 ? -2.490 -5.341 -13.233 1.00 96.50 98 VAL A O 1
ATOM 774 N N . TYR A 1 99 ? -2.564 -5.525 -10.993 1.00 96.88 99 TYR A N 1
ATOM 775 C CA . TYR A 1 99 ? -3.678 -4.589 -10.814 1.00 96.88 99 TYR A CA 1
ATOM 776 C C . TYR A 1 99 ? -3.328 -3.196 -11.364 1.00 96.88 99 TYR A C 1
ATOM 778 O O . TYR A 1 99 ? -4.150 -2.545 -12.002 1.00 96.88 99 TYR A O 1
ATOM 786 N N . LEU A 1 100 ? -2.069 -2.781 -11.214 1.00 97.38 100 LEU A N 1
ATOM 787 C CA . LEU A 1 100 ? -1.547 -1.501 -11.688 1.00 97.38 100 LEU A CA 1
ATOM 788 C C . LEU A 1 100 ? -1.069 -1.500 -13.153 1.00 97.38 100 LEU A C 1
ATOM 790 O O . LEU A 1 100 ? -0.405 -0.552 -13.558 1.00 97.38 100 LEU A O 1
ATOM 794 N N . ARG A 1 101 ? -1.396 -2.500 -13.985 1.00 95.94 101 ARG A N 1
ATOM 795 C CA . ARG A 1 101 ? -0.852 -2.646 -15.360 1.00 95.94 101 ARG A CA 1
ATOM 796 C C . ARG A 1 101 ? -0.985 -1.423 -16.279 1.00 95.94 101 ARG A C 1
ATOM 798 O O . ARG A 1 101 ? -0.211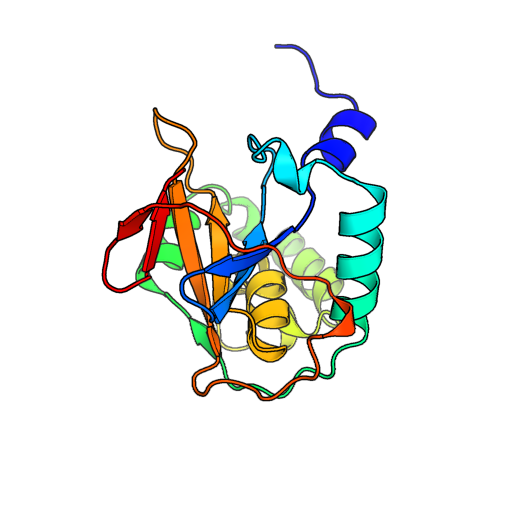 -1.295 -17.217 1.00 95.94 101 ARG A O 1
ATOM 805 N N . ASN A 1 102 ? -1.953 -0.544 -16.019 1.00 95.44 102 ASN A N 1
ATOM 806 C CA . ASN A 1 102 ? -2.183 0.672 -16.806 1.00 95.44 102 ASN A CA 1
ATOM 807 C C . ASN A 1 102 ? -1.358 1.882 -16.316 1.00 95.44 102 ASN A C 1
ATOM 809 O O . ASN A 1 102 ? -1.470 2.963 -16.886 1.00 95.44 102 ASN A O 1
ATOM 813 N N . GLN A 1 103 ? -0.571 1.725 -15.249 1.00 96.69 103 GLN A N 1
ATOM 814 C CA . GLN A 1 103 ? 0.288 2.766 -14.685 1.00 96.69 103 GLN A CA 1
ATOM 815 C C . GLN A 1 103 ? 1.726 2.655 -15.206 1.00 96.69 103 GLN A C 1
ATOM 817 O O . GLN A 1 103 ? 2.153 1.613 -15.708 1.00 96.69 103 GLN 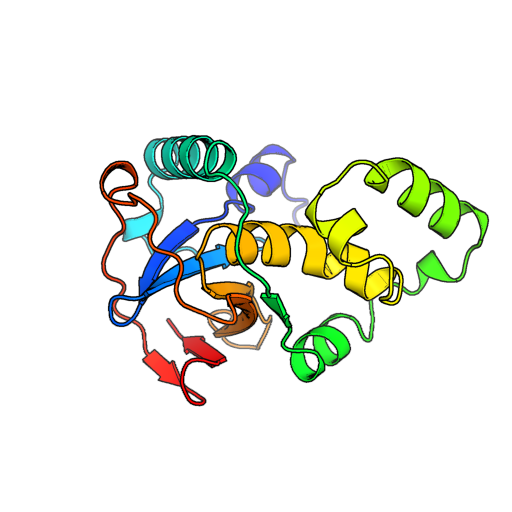A O 1
ATOM 822 N N . LYS A 1 104 ? 2.503 3.732 -15.049 1.00 95.81 104 LYS A N 1
ATOM 823 C CA . LYS A 1 104 ? 3.940 3.743 -15.370 1.00 95.81 104 LYS A CA 1
ATOM 824 C C . LYS A 1 104 ? 4.700 2.723 -14.509 1.00 95.81 104 LYS A C 1
ATOM 826 O O . LYS A 1 104 ? 4.307 2.441 -13.378 1.00 95.81 104 LYS A O 1
ATOM 831 N N . LEU A 1 105 ? 5.814 2.193 -15.021 1.00 95.69 105 LEU A N 1
ATOM 832 C CA . LEU A 1 105 ? 6.560 1.111 -14.363 1.00 95.69 105 LEU A CA 1
ATOM 833 C C . LEU A 1 105 ? 7.059 1.470 -12.951 1.00 95.69 105 LEU A C 1
ATOM 835 O O . LEU A 1 105 ? 6.908 0.655 -12.045 1.00 95.69 105 LEU A O 1
ATOM 839 N N . HIS A 1 106 ? 7.569 2.686 -12.729 1.00 95.31 106 HIS A N 1
ATOM 840 C CA . HIS A 1 106 ? 7.988 3.127 -11.387 1.00 95.31 106 HIS A CA 1
ATOM 841 C C . HIS A 1 106 ? 6.815 3.169 -10.397 1.00 95.31 106 HIS A C 1
ATOM 843 O O . HIS A 1 106 ? 6.952 2.713 -9.267 1.00 95.31 106 HIS A O 1
ATOM 849 N N . ILE A 1 107 ? 5.633 3.622 -10.837 1.00 96.25 107 ILE A N 1
ATOM 850 C CA . ILE A 1 107 ? 4.409 3.631 -10.019 1.00 96.25 107 ILE A CA 1
ATOM 851 C C . ILE A 1 107 ? 4.005 2.203 -9.666 1.00 96.25 107 ILE A C 1
ATOM 853 O O . ILE A 1 107 ? 3.686 1.915 -8.516 1.00 96.25 107 ILE A O 1
ATOM 857 N N . ARG A 1 108 ? 4.037 1.296 -10.650 1.00 96.69 108 ARG A N 1
ATOM 858 C CA . ARG A 1 108 ? 3.728 -0.125 -10.447 1.00 96.69 108 ARG A CA 1
ATOM 859 C C . ARG A 1 108 ? 4.667 -0.747 -9.421 1.00 96.69 108 ARG A C 1
ATOM 861 O O . ARG A 1 108 ? 4.189 -1.440 -8.532 1.00 96.69 108 ARG A O 1
ATOM 868 N N . LEU A 1 109 ? 5.969 -0.486 -9.528 1.00 94.88 109 LEU A N 1
ATOM 869 C CA . LEU A 1 109 ? 6.966 -0.996 -8.589 1.00 94.88 109 LEU A CA 1
ATOM 870 C C . LEU A 1 109 ? 6.774 -0.458 -7.180 1.00 94.88 109 LEU A C 1
ATOM 872 O O . LEU A 1 109 ? 6.746 -1.234 -6.231 1.00 94.88 109 LEU A O 1
ATOM 876 N N . PHE A 1 110 ? 6.602 0.852 -7.055 1.00 95.00 110 PHE A N 1
ATOM 877 C CA . PHE A 1 110 ? 6.454 1.498 -5.763 1.00 95.00 110 PHE A CA 1
ATOM 878 C C . PHE A 1 110 ? 5.147 1.104 -5.066 1.00 95.00 110 PHE A C 1
ATOM 880 O O . PHE A 1 110 ? 5.146 0.733 -3.897 1.00 95.00 110 PHE A O 1
ATOM 887 N N . ALA A 1 111 ? 4.016 1.173 -5.773 1.00 96.69 111 ALA A N 1
ATOM 888 C CA . ALA A 1 111 ? 2.693 1.104 -5.157 1.00 96.69 111 ALA A CA 1
ATOM 889 C C . ALA A 1 111 ? 2.115 -0.321 -5.040 1.00 96.69 111 ALA A C 1
ATOM 891 O O . ALA A 1 111 ? 1.082 -0.496 -4.390 1.00 96.69 111 ALA A O 1
ATOM 892 N N . ALA A 1 112 ? 2.733 -1.343 -5.649 1.00 96.31 112 ALA A N 1
ATOM 893 C CA . ALA A 1 112 ? 2.156 -2.691 -5.738 1.00 96.31 112 ALA A CA 1
ATOM 894 C C . ALA A 1 112 ? 1.776 -3.284 -4.372 1.00 96.31 112 ALA A C 1
ATOM 896 O O . ALA A 1 112 ? 0.646 -3.742 -4.191 1.00 96.31 112 ALA A O 1
ATOM 897 N N . THR A 1 113 ? 2.684 -3.256 -3.397 1.00 93.94 113 THR A N 1
ATOM 898 C CA . THR A 1 113 ? 2.429 -3.802 -2.055 1.00 93.94 113 THR A CA 1
ATOM 899 C C . THR A 1 113 ? 1.382 -2.979 -1.304 1.00 93.94 113 THR A C 1
ATOM 901 O O . THR A 1 113 ? 0.511 -3.545 -0.642 1.00 93.94 113 THR A O 1
ATOM 904 N N . PHE A 1 114 ? 1.380 -1.653 -1.470 1.00 96.25 114 PHE A N 1
ATOM 905 C CA . PHE A 1 114 ? 0.390 -0.774 -0.847 1.00 96.25 114 PHE A CA 1
ATOM 906 C C . PHE A 1 114 ? -1.023 -1.060 -1.351 1.00 96.25 114 PHE A C 1
ATOM 908 O O . PHE A 1 114 ? -1.951 -1.168 -0.545 1.00 96.25 114 PHE A O 1
ATOM 915 N N . VAL A 1 115 ? -1.172 -1.249 -2.665 1.00 96.75 115 VAL A N 1
ATOM 916 C CA . VAL A 1 115 ? -2.427 -1.669 -3.297 1.00 96.75 115 VAL A CA 1
ATOM 917 C C . VAL A 1 115 ? -2.882 -3.004 -2.739 1.00 96.75 115 VAL A C 1
ATOM 919 O O . VAL A 1 115 ? -4.054 -3.166 -2.428 1.00 96.75 115 VAL A O 1
ATOM 922 N N . GLU A 1 116 ? -1.981 -3.961 -2.549 1.00 94.94 116 GLU A N 1
ATOM 923 C CA . GLU A 1 116 ? -2.350 -5.259 -1.992 1.00 94.94 116 GLU A CA 1
ATOM 924 C C . GLU A 1 116 ? -2.948 -5.185 -0.593 1.00 94.94 116 GLU A C 1
ATOM 926 O O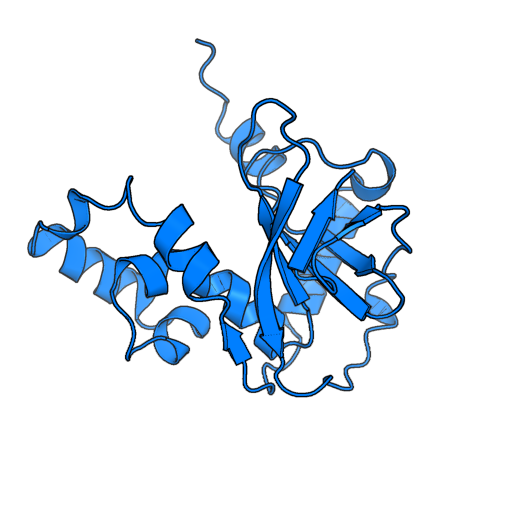 . GLU A 1 116 ? -3.914 -5.904 -0.311 1.00 94.94 116 GLU A O 1
ATOM 931 N N . LYS A 1 117 ? -2.421 -4.315 0.271 1.00 95.12 117 LYS A N 1
ATOM 932 C CA . LYS A 1 117 ? -3.018 -4.083 1.591 1.00 95.12 117 LYS A CA 1
ATOM 933 C C . LYS A 1 117 ? -4.346 -3.333 1.461 1.00 95.12 117 LYS A C 1
ATOM 935 O O . LYS A 1 117 ? -5.323 -3.719 2.099 1.00 95.12 117 LYS A O 1
ATOM 940 N N . ALA A 1 118 ? -4.435 -2.347 0.569 1.00 96.12 118 ALA A N 1
ATOM 941 C CA . ALA A 1 118 ? -5.677 -1.613 0.323 1.00 96.12 118 ALA A CA 1
ATOM 942 C C . ALA A 1 118 ? -6.815 -2.494 -0.195 1.00 96.12 118 ALA A C 1
ATOM 944 O O . ALA A 1 118 ? -7.930 -2.436 0.324 1.00 96.12 118 ALA A O 1
ATOM 945 N N . ARG A 1 119 ? -6.522 -3.413 -1.117 1.00 94.75 119 ARG A N 1
ATOM 946 C CA . ARG A 1 119 ? -7.488 -4.407 -1.612 1.00 94.75 119 ARG A CA 1
ATOM 947 C C . ARG A 1 119 ? -7.989 -5.352 -0.516 1.00 94.75 119 ARG A C 1
ATOM 949 O O . ARG A 1 119 ? -9.049 -5.952 -0.677 1.00 94.75 119 ARG A O 1
ATOM 956 N N . ARG A 1 120 ? -7.251 -5.478 0.591 1.00 93.62 120 ARG A N 1
ATOM 957 C CA . ARG A 1 120 ? -7.605 -6.261 1.788 1.00 93.62 120 ARG A CA 1
ATOM 958 C C . ARG A 1 120 ? -8.233 -5.410 2.898 1.00 93.62 120 ARG A C 1
ATOM 960 O O . ARG A 1 120 ? -8.408 -5.894 4.012 1.00 93.62 120 ARG A O 1
ATOM 967 N N . GLY A 1 121 ? -8.601 -4.165 2.596 1.00 93.81 121 GLY A N 1
ATOM 968 C CA . GLY A 1 121 ? -9.362 -3.294 3.491 1.00 93.81 121 GLY A CA 1
ATOM 969 C C . GLY A 1 121 ? -8.533 -2.337 4.345 1.00 93.81 121 GLY A C 1
ATOM 970 O O . GLY A 1 121 ? -9.105 -1.687 5.214 1.00 93.81 121 GLY A O 1
ATOM 971 N N . PHE A 1 122 ? -7.222 -2.222 4.115 1.00 95.25 122 PHE A N 1
ATOM 972 C CA . PHE A 1 122 ? -6.358 -1.325 4.890 1.00 95.25 122 PHE A CA 1
ATOM 973 C C . PHE A 1 122 ? -6.138 0.018 4.194 1.00 95.25 122 PHE A C 1
ATOM 975 O O . PHE A 1 122 ? -5.872 0.074 2.999 1.00 95.25 122 PHE A O 1
ATOM 982 N N . ARG A 1 123 ? -6.125 1.120 4.942 1.00 95.56 123 ARG A N 1
ATOM 983 C CA . ARG A 1 123 ? -5.495 2.359 4.458 1.00 95.56 123 ARG A CA 1
ATOM 984 C C . ARG A 1 123 ? -3.984 2.188 4.564 1.00 95.56 123 ARG A C 1
ATOM 986 O O . ARG A 1 123 ? -3.491 1.831 5.626 1.00 95.56 123 ARG A O 1
ATOM 993 N N . SER A 1 124 ? -3.266 2.359 3.464 1.00 95.81 124 SER A N 1
ATOM 994 C CA . SER A 1 124 ? -1.883 1.912 3.313 1.00 95.81 124 SER A CA 1
ATOM 995 C C . SER A 1 124 ? -0.944 3.105 3.165 1.00 95.81 124 SER A C 1
ATOM 997 O O . SER A 1 124 ? -1.071 3.880 2.214 1.00 95.81 124 SER A O 1
ATOM 999 N N . PHE A 1 125 ? -0.021 3.261 4.113 1.00 94.00 125 PHE A N 1
ATOM 1000 C CA . PHE A 1 125 ? 0.836 4.437 4.244 1.00 94.00 125 PHE A CA 1
ATOM 1001 C C . PHE A 1 125 ? 2.312 4.096 4.039 1.00 94.00 125 PHE A C 1
ATOM 1003 O O . PHE A 1 125 ? 2.791 3.081 4.545 1.00 94.00 125 PHE A O 1
ATOM 1010 N N . ALA A 1 126 ? 3.034 4.971 3.343 1.00 90.81 126 ALA A N 1
ATOM 1011 C CA . ALA A 1 126 ? 4.487 4.919 3.213 1.00 90.81 126 ALA A CA 1
ATOM 1012 C C . ALA A 1 126 ? 5.136 5.961 4.117 1.00 90.81 126 ALA A C 1
ATOM 1014 O O . ALA A 1 126 ? 4.577 7.039 4.338 1.00 90.81 126 ALA A O 1
ATOM 1015 N N . ARG A 1 127 ? 6.337 5.663 4.606 1.00 86.56 127 ARG A N 1
ATOM 1016 C CA . ARG A 1 127 ? 7.155 6.647 5.307 1.00 86.56 127 ARG A CA 1
ATOM 1017 C C . ARG A 1 127 ? 7.624 7.722 4.329 1.00 86.56 127 ARG A C 1
ATOM 1019 O O . ARG A 1 127 ? 8.108 7.409 3.244 1.00 86.56 127 ARG A O 1
ATOM 1026 N N . LYS A 1 128 ? 7.512 8.985 4.728 1.00 83.44 128 LYS A N 1
ATOM 1027 C CA . LYS A 1 128 ? 8.138 10.110 4.035 1.00 83.44 128 LYS A CA 1
ATOM 1028 C C . LYS A 1 128 ? 9.367 10.528 4.830 1.00 83.44 128 LYS A C 1
ATOM 1030 O O . LYS A 1 128 ? 9.243 10.992 5.963 1.00 83.44 128 LYS A O 1
ATOM 1035 N N . GLU A 1 129 ? 10.553 10.355 4.254 1.00 70.88 129 GLU A N 1
ATOM 1036 C CA . GLU A 1 129 ? 11.777 10.845 4.885 1.00 70.88 129 GLU A CA 1
ATOM 1037 C C . GLU A 1 129 ? 11.772 12.378 4.883 1.00 70.88 129 GLU A C 1
ATOM 1039 O O . GLU A 1 129 ? 11.890 13.033 3.851 1.00 70.88 129 GLU A O 1
ATOM 1044 N N . ASN A 1 130 ? 11.573 12.960 6.061 1.00 66.81 130 ASN A N 1
ATOM 1045 C CA . ASN A 1 130 ? 11.765 14.378 6.326 1.00 66.81 130 ASN A CA 1
ATOM 1046 C C . ASN A 1 130 ? 12.758 14.533 7.491 1.00 66.81 130 ASN A C 1
ATOM 1048 O O . ASN A 1 130 ? 13.149 13.546 8.117 1.00 66.81 130 ASN A O 1
ATOM 1052 N N . VAL A 1 131 ? 13.143 15.772 7.813 1.00 55.84 131 VAL A N 1
ATOM 1053 C CA . VAL A 1 131 ? 14.119 16.084 8.881 1.00 55.84 131 VAL A CA 1
ATOM 1054 C C . VAL A 1 131 ? 13.728 15.480 10.246 1.00 55.84 131 VAL A C 1
ATOM 1056 O O . VAL A 1 131 ? 14.595 15.227 11.077 1.00 55.84 131 VAL A O 1
ATOM 1059 N N . ASN A 1 132 ? 12.439 15.186 10.454 1.00 58.88 132 ASN A N 1
ATOM 1060 C CA . ASN A 1 132 ? 11.893 14.645 11.698 1.00 58.88 132 ASN A CA 1
ATOM 1061 C C . ASN A 1 132 ? 11.586 13.132 11.641 1.00 58.88 132 ASN A C 1
ATOM 1063 O O . ASN A 1 132 ? 11.229 12.555 12.660 1.00 58.88 132 ASN A O 1
ATOM 1067 N N . GLY A 1 133 ? 11.708 12.478 10.479 1.00 60.41 133 GLY A N 1
ATOM 1068 C CA . GLY A 1 133 ? 11.651 11.023 10.287 1.00 60.41 133 GLY A CA 1
ATOM 1069 C C . GLY A 1 133 ? 10.342 10.292 10.632 1.00 60.41 133 GLY A C 1
ATOM 1070 O O . GLY A 1 133 ? 10.334 9.061 10.515 1.00 60.41 133 GLY A O 1
ATOM 1071 N N . ASN A 1 134 ? 9.276 11.000 11.025 1.00 71.69 134 ASN A N 1
ATOM 1072 C CA . ASN A 1 134 ? 8.086 10.434 11.689 1.00 71.69 134 ASN A CA 1
ATOM 1073 C C . ASN A 1 134 ? 6.762 10.629 10.929 1.00 71.69 134 ASN A C 1
ATOM 1075 O O . ASN A 1 134 ? 5.689 10.423 11.498 1.00 71.69 134 ASN A O 1
ATOM 1079 N N . GLU A 1 135 ? 6.810 11.050 9.666 1.00 85.50 135 GLU A N 1
ATOM 1080 C CA . GLU A 1 135 ? 5.602 11.270 8.870 1.00 85.50 135 GLU A CA 1
ATOM 1081 C C . GLU A 1 135 ? 5.335 10.106 7.921 1.00 85.50 135 GLU A C 1
ATOM 1083 O O . GLU A 1 135 ? 6.224 9.623 7.215 1.00 85.50 135 GLU A O 1
ATOM 1088 N N . TYR A 1 136 ? 4.074 9.689 7.878 1.00 89.31 136 TYR A N 1
ATOM 1089 C CA . TYR A 1 136 ? 3.592 8.633 7.005 1.00 89.31 136 TYR A CA 1
ATOM 1090 C C . TYR A 1 136 ? 2.458 9.166 6.147 1.00 89.31 136 TYR A C 1
ATOM 1092 O O . TYR A 1 136 ? 1.502 9.757 6.651 1.00 89.31 136 TYR A O 1
ATOM 1100 N N . VAL A 1 137 ? 2.564 8.966 4.841 1.00 93.06 137 VAL A N 1
ATOM 1101 C CA . VAL A 1 137 ? 1.653 9.522 3.842 1.00 93.06 137 VAL A CA 1
ATOM 1102 C C . VAL A 1 137 ? 0.836 8.419 3.194 1.00 93.06 137 VAL A C 1
ATOM 1104 O O . VAL A 1 137 ? 1.343 7.335 2.904 1.00 93.06 137 VAL A O 1
ATOM 1107 N N . LEU A 1 138 ? -0.450 8.690 2.995 1.00 96.12 138 LEU A N 1
ATOM 1108 C CA . LEU A 1 138 ? -1.373 7.736 2.401 1.00 96.12 138 LEU A CA 1
ATOM 1109 C C . LEU A 1 138 ? -1.000 7.489 0.938 1.00 96.12 138 LEU A C 1
ATOM 1111 O O . LEU A 1 138 ? -0.970 8.433 0.151 1.00 96.12 138 LEU A O 1
ATOM 1115 N N . ILE A 1 139 ? -0.781 6.224 0.581 1.00 97.31 139 ILE A N 1
ATOM 1116 C CA . ILE A 1 139 ? -0.483 5.783 -0.789 1.00 97.31 139 ILE A CA 1
ATOM 1117 C C . ILE A 1 139 ? -1.720 5.193 -1.454 1.00 97.31 139 ILE A C 1
ATOM 1119 O O . ILE A 1 139 ? -2.032 5.519 -2.600 1.00 97.31 139 ILE A O 1
ATOM 1123 N N . ALA A 1 140 ? -2.424 4.319 -0.738 1.00 97.62 140 ALA A N 1
ATOM 1124 C CA . ALA A 1 140 ? -3.552 3.575 -1.272 1.00 97.62 140 ALA A CA 1
ATOM 1125 C C . ALA A 1 140 ? -4.614 3.348 -0.196 1.00 97.62 140 ALA A C 1
ATOM 1127 O O . ALA A 1 140 ? -4.293 3.016 0.944 1.00 97.62 140 ALA A O 1
ATOM 1128 N N . GLU A 1 141 ? -5.883 3.467 -0.565 1.00 97.12 141 GLU A N 1
ATOM 1129 C CA . GLU A 1 141 ? -7.009 3.116 0.299 1.00 97.12 141 GLU A CA 1
ATOM 1130 C C . GLU A 1 141 ? -8.126 2.436 -0.494 1.00 97.12 141 GLU A C 1
ATOM 1132 O O . GLU A 1 141 ? -8.267 2.678 -1.697 1.00 97.12 141 GLU A O 1
ATOM 1137 N N . PRO A 1 142 ? -8.928 1.572 0.147 1.00 96.12 142 PRO A N 1
ATOM 1138 C CA . PRO A 1 142 ? -10.118 1.040 -0.492 1.00 96.12 142 PRO A CA 1
ATOM 1139 C C . PRO A 1 142 ? -11.114 2.174 -0.778 1.00 96.12 142 PRO A C 1
ATOM 1141 O O . PRO A 1 142 ? -11.334 3.046 0.061 1.00 96.12 142 PRO A O 1
ATOM 1144 N N . THR A 1 143 ? -11.749 2.158 -1.951 1.00 94.62 143 THR A N 1
ATOM 1145 C CA . THR A 1 143 ? -12.781 3.148 -2.318 1.00 94.62 143 THR A CA 1
ATOM 1146 C C . THR A 1 143 ? -14.022 3.049 -1.432 1.00 94.62 143 THR A C 1
ATOM 1148 O O . THR A 1 143 ? -14.722 4.038 -1.227 1.00 94.62 143 THR A O 1
ATOM 1151 N N . ILE A 1 144 ? -14.287 1.853 -0.904 1.00 88.31 144 ILE A N 1
ATOM 1152 C CA . ILE A 1 144 ? -15.376 1.546 0.021 1.00 88.31 144 ILE A CA 1
ATOM 1153 C C . ILE A 1 144 ? -14.794 0.702 1.162 1.00 88.31 144 ILE A C 1
ATOM 1155 O O . ILE A 1 144 ? -14.072 -0.257 0.877 1.00 88.31 144 ILE A O 1
ATOM 1159 N N . PRO A 1 145 ? -15.115 0.989 2.438 1.00 80.12 145 PRO A N 1
ATOM 1160 C CA . PRO A 1 145 ? -14.669 0.167 3.558 1.00 80.12 145 PRO A CA 1
ATOM 1161 C C . PRO A 1 145 ? -15.017 -1.313 3.361 1.00 80.12 145 PRO A C 1
ATOM 1163 O O . PRO A 1 145 ? -16.182 -1.675 3.179 1.00 80.12 145 PRO A O 1
ATOM 1166 N N . VAL A 1 146 ? -14.003 -2.176 3.417 1.00 78.88 146 VAL A N 1
ATOM 1167 C CA . VAL A 1 146 ? -14.193 -3.624 3.290 1.00 78.88 146 VAL A CA 1
ATOM 1168 C C . VAL A 1 146 ? -14.546 -4.200 4.654 1.00 78.88 146 VAL A C 1
ATOM 1170 O O . VAL A 1 146 ? -13.828 -3.990 5.631 1.00 78.88 146 VAL A O 1
ATOM 1173 N N . LYS A 1 147 ? -15.634 -4.970 4.724 1.00 71.19 147 LYS A N 1
ATOM 1174 C CA . LYS A 1 147 ? -15.945 -5.779 5.905 1.00 71.19 147 LYS A CA 1
ATOM 1175 C C . LYS A 1 147 ? -15.135 -7.070 5.856 1.00 71.19 147 LYS A C 1
ATOM 1177 O O . LYS A 1 147 ? -15.578 -8.047 5.263 1.00 71.19 147 LYS A O 1
ATOM 1182 N N . ASN A 1 148 ? -13.963 -7.054 6.478 1.00 72.50 148 ASN A N 1
ATOM 1183 C CA . ASN A 1 148 ? -13.176 -8.254 6.752 1.00 72.50 148 ASN A CA 1
ATOM 1184 C C . ASN A 1 148 ? -13.258 -8.588 8.244 1.00 72.50 148 ASN A C 1
ATOM 1186 O O . ASN A 1 148 ? -13.356 -7.682 9.074 1.00 72.50 148 ASN A O 1
ATOM 1190 N N . ASP A 1 149 ? -13.212 -9.876 8.588 1.00 76.88 149 ASP A N 1
ATOM 1191 C CA . ASP A 1 149 ? -13.006 -10.275 9.980 1.00 76.88 149 ASP A CA 1
ATOM 1192 C C . ASP A 1 149 ? -11.543 -10.018 10.351 1.00 76.88 149 ASP A C 1
ATOM 1194 O O . ASP A 1 149 ? -10.642 -10.806 10.065 1.00 76.88 149 ASP A O 1
ATOM 1198 N N . LEU A 1 150 ? -11.310 -8.845 10.933 1.00 82.69 150 LEU A N 1
ATOM 1199 C CA . LEU A 1 150 ? -9.998 -8.411 11.403 1.00 82.69 150 LEU A CA 1
ATOM 1200 C C . LEU A 1 150 ? -9.788 -8.736 12.887 1.00 82.69 150 LEU A C 1
ATOM 1202 O O . LEU A 1 150 ? -8.737 -8.398 13.431 1.00 82.69 150 LEU A O 1
ATOM 1206 N N . GLY A 1 151 ? -10.750 -9.397 13.546 1.00 76.69 151 GLY A N 1
ATOM 1207 C CA . GLY A 1 151 ? -10.689 -9.693 14.979 1.00 76.69 151 GLY A CA 1
ATOM 1208 C C . GLY A 1 151 ? -9.456 -10.516 15.352 1.00 76.69 151 GLY A C 1
ATOM 1209 O O . GLY A 1 151 ? -8.821 -10.260 16.373 1.00 76.69 151 GLY A O 1
ATOM 1210 N N . GLY A 1 152 ? -9.046 -11.434 14.475 1.00 78.81 152 GLY A N 1
ATOM 1211 C CA . GLY A 1 152 ? -7.855 -12.253 14.686 1.00 78.81 152 GLY A CA 1
ATOM 1212 C C . GLY A 1 152 ? -6.519 -11.499 14.595 1.00 78.81 152 GLY A C 1
ATOM 1213 O O . GLY A 1 152 ? -5.515 -12.013 15.077 1.00 78.81 152 GLY A O 1
ATOM 1214 N N . LEU A 1 153 ? -6.474 -10.293 14.010 1.00 82.06 153 LEU A N 1
ATOM 1215 C CA . LEU A 1 153 ? -5.221 -9.538 13.873 1.00 82.06 153 LEU A CA 1
ATOM 1216 C C . LEU A 1 153 ? -4.772 -8.889 15.184 1.00 82.06 153 LEU A C 1
ATOM 1218 O O . LEU A 1 153 ? -3.592 -8.563 15.316 1.00 82.06 153 LEU A O 1
ATOM 1222 N N . GLY A 1 154 ? -5.684 -8.666 16.138 1.00 78.19 154 GLY A N 1
ATOM 1223 C CA . GLY A 1 154 ? -5.370 -7.936 17.370 1.00 78.19 154 GLY A CA 1
ATOM 1224 C C . GLY A 1 154 ? -4.782 -6.552 17.074 1.00 78.19 154 GLY A C 1
ATOM 1225 O O . GLY A 1 154 ? -3.674 -6.243 17.524 1.00 78.19 154 GLY A O 1
ATOM 1226 N N . LEU A 1 155 ? -5.485 -5.779 16.234 1.00 80.31 155 LEU A N 1
ATOM 1227 C CA . LEU A 1 155 ? -5.074 -4.433 15.839 1.00 80.31 155 LEU A CA 1
ATOM 1228 C C . LEU A 1 155 ? -5.020 -3.524 17.070 1.00 80.31 155 LEU A C 1
ATOM 1230 O O . LEU A 1 155 ? -5.994 -3.420 17.811 1.00 80.31 155 LEU A O 1
ATOM 1234 N N . GLU A 1 156 ? -3.889 -2.853 17.259 1.00 81.06 156 GLU A N 1
ATOM 1235 C CA . GLU A 1 156 ? -3.707 -1.904 18.358 1.00 81.06 156 GLU A CA 1
ATOM 1236 C C . GLU A 1 156 ? -4.272 -0.532 17.989 1.00 81.06 156 GLU A C 1
ATOM 1238 O O . GLU A 1 156 ? -4.126 -0.079 16.848 1.00 81.06 156 GLU A O 1
ATOM 1243 N N . GLU A 1 157 ? -4.871 0.155 18.961 1.00 82.38 157 GLU A N 1
ATOM 1244 C CA . GLU A 1 157 ? -5.230 1.563 18.808 1.00 82.38 157 GLU A CA 1
ATOM 1245 C C . GLU A 1 157 ? -3.979 2.428 18.886 1.00 82.38 157 GLU A C 1
ATOM 1247 O O . GLU A 1 157 ? -3.249 2.436 19.883 1.00 82.38 157 GLU A O 1
ATOM 1252 N N . LEU A 1 158 ? -3.734 3.181 17.820 1.00 77.44 158 LEU A N 1
ATOM 1253 C CA . LEU A 1 158 ? -2.566 4.030 17.743 1.00 77.44 158 LEU A CA 1
ATOM 1254 C C . LEU A 1 158 ? -2.888 5.463 18.177 1.00 77.44 158 LEU A C 1
ATOM 1256 O O . LEU A 1 158 ? -3.734 6.137 17.591 1.00 77.44 158 LEU A O 1
ATOM 1260 N N . LYS A 1 159 ? -2.141 5.958 19.169 1.00 77.44 159 LYS A N 1
ATOM 1261 C CA . LYS A 1 159 ? -2.126 7.379 19.533 1.00 77.44 159 LYS A CA 1
ATOM 1262 C C . LYS A 1 159 ? -1.191 8.126 18.586 1.00 77.44 159 LYS A C 1
ATOM 1264 O O . LYS A 1 159 ? 0.016 8.139 18.803 1.00 77.44 159 LYS A O 1
ATOM 1269 N N . CYS A 1 160 ? -1.750 8.717 17.541 1.00 79.19 160 CYS A N 1
ATOM 1270 C CA . CYS A 1 160 ? -1.024 9.523 16.565 1.00 79.19 160 CYS A CA 1
ATOM 1271 C C . CYS A 1 160 ? -1.818 10.776 16.198 1.00 79.19 160 CYS A C 1
ATOM 1273 O O . CYS A 1 160 ? -3.045 10.808 16.327 1.00 79.19 160 CYS A O 1
ATOM 1275 N N . GLU A 1 161 ? -1.127 11.794 15.694 1.00 84.75 161 GLU A N 1
ATOM 1276 C CA . GLU A 1 161 ? -1.786 12.935 15.071 1.00 84.75 161 GLU A CA 1
ATOM 1277 C C . GLU A 1 161 ? -2.129 12.590 13.619 1.00 84.75 161 GLU A C 1
ATOM 1279 O O . GLU A 1 161 ? -1.299 12.069 12.869 1.00 84.75 161 GLU A O 1
ATOM 1284 N N . VAL A 1 162 ? -3.363 12.887 13.218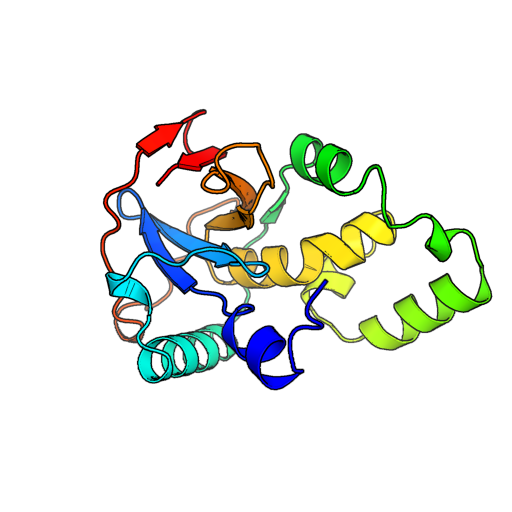 1.00 85.69 162 VAL A N 1
ATOM 1285 C CA . VAL A 1 162 ? -3.852 12.656 11.860 1.00 85.69 162 VAL A CA 1
ATOM 1286 C C . VAL A 1 162 ? -4.123 14.005 11.206 1.00 85.69 162 VAL A C 1
ATOM 1288 O O . VAL A 1 162 ? -4.946 14.781 11.690 1.00 85.69 162 VAL A O 1
ATOM 1291 N N . ARG A 1 163 ? -3.435 14.283 10.098 1.00 87.75 163 ARG A N 1
ATOM 1292 C CA . ARG A 1 163 ? -3.525 15.544 9.344 1.00 87.75 163 ARG A CA 1
ATOM 1293 C C . ARG A 1 163 ? -4.107 15.308 7.952 1.00 87.75 163 ARG A C 1
ATOM 1295 O O . ARG A 1 163 ? -4.217 14.164 7.502 1.00 87.75 163 ARG A O 1
ATOM 1302 N N . ASN A 1 164 ? -4.458 16.398 7.266 1.00 84.06 164 ASN A N 1
ATOM 1303 C CA . ASN A 1 164 ? -4.902 16.393 5.865 1.00 84.06 164 ASN A CA 1
ATOM 1304 C C . ASN A 1 164 ? -6.048 15.400 5.612 1.00 84.06 164 ASN A C 1
ATOM 1306 O O . ASN A 1 164 ? -5.931 14.522 4.762 1.00 84.06 164 ASN A O 1
ATOM 1310 N N . GLU A 1 165 ? -7.105 15.471 6.431 1.00 82.94 165 GLU A N 1
ATOM 1311 C CA . GLU A 1 165 ? -8.283 14.587 6.336 1.00 82.94 165 GLU A CA 1
ATOM 1312 C C . GLU A 1 165 ? -7.953 13.083 6.416 1.00 82.94 165 GLU A C 1
ATOM 1314 O O . GLU A 1 165 ? -8.650 12.237 5.862 1.00 82.94 165 GLU A O 1
ATOM 1319 N N . GLY A 1 166 ? -6.870 12.718 7.109 1.00 81.31 166 GLY A N 1
ATOM 1320 C CA . GLY A 1 166 ? -6.423 11.329 7.173 1.00 81.31 166 GLY A CA 1
ATOM 1321 C C . GLY A 1 166 ? -5.361 10.954 6.156 1.00 81.31 166 GLY A C 1
ATOM 1322 O O . GLY A 1 166 ? -4.975 9.788 6.133 1.00 81.31 166 GLY A O 1
ATOM 1323 N N . GLY A 1 167 ? -4.895 11.882 5.321 1.00 87.25 167 GLY A N 1
ATOM 1324 C CA . GLY A 1 167 ? -3.837 11.647 4.338 1.00 87.25 167 GLY A CA 1
ATOM 1325 C C . GLY A 1 167 ? -2.431 11.557 4.939 1.00 87.25 167 GLY A C 1
ATOM 1326 O O . GLY A 1 167 ? -1.509 11.095 4.266 1.00 87.25 167 GLY A O 1
ATOM 1327 N N . THR A 1 168 ? -2.244 11.979 6.193 1.00 90.06 168 THR A N 1
ATOM 1328 C CA . THR A 1 168 ? -0.936 11.962 6.862 1.00 90.06 168 THR A CA 1
ATOM 1329 C C . THR A 1 168 ? -1.061 11.544 8.324 1.00 90.06 168 THR A C 1
ATOM 1331 O O . THR A 1 168 ? -1.923 12.052 9.041 1.00 90.06 168 THR A O 1
ATOM 1334 N N . ILE A 1 169 ? -0.180 10.645 8.762 1.00 88.19 169 ILE A N 1
ATOM 1335 C CA . ILE A 1 169 ? -0.028 10.203 10.151 1.00 88.19 169 ILE A CA 1
ATOM 1336 C C . ILE A 1 169 ? 1.320 10.701 10.669 1.00 88.19 169 ILE A C 1
ATOM 1338 O O . ILE A 1 169 ? 2.342 10.528 10.000 1.00 88.19 169 ILE A O 1
ATOM 1342 N N . VAL A 1 170 ? 1.315 11.298 11.859 1.00 85.38 170 VAL A N 1
ATOM 1343 C CA . VAL A 1 170 ? 2.513 11.797 12.543 1.00 85.38 170 VAL A CA 1
ATOM 1344 C C . VAL A 1 170 ? 2.601 11.192 13.943 1.00 85.38 170 VAL A C 1
ATOM 1346 O O . VAL A 1 170 ? 1.595 11.130 14.660 1.00 85.38 170 VAL A O 1
ATOM 1349 N N . PHE A 1 171 ? 3.805 10.739 14.300 1.00 77.19 171 PHE A N 1
ATOM 1350 C CA . PHE A 1 171 ? 4.147 10.133 15.590 1.00 77.19 171 PHE A CA 1
ATOM 1351 C C . PHE A 1 171 ? 5.033 11.040 16.443 1.00 77.19 171 PHE A C 1
ATOM 1353 O O . PHE A 1 171 ? 5.986 11.638 15.883 1.00 77.19 171 PHE A O 1
#

Foldseek 3Di:
DDDQPPVLQVLQFFWDWADEPNFIAIETRNSADDDPVGSPPVLSVVLVVVLVPQDQAFDKDFPVVVLCVVLVDDCPVCVDPVVVVVLCVVCVPQPLLVVCVVDDSSSSVPCSVQSSSQSRQHQYWYFDDDPVRFKTFGGMHGPDGDDDPCVVSPHYYDDWDADDPNGMTGD

Organism: NCBI:txid537011

Radius of gyration: 16.11 Å; chains: 1; bounding box: 45×31×43 Å

pLDDT: mean 84.43, std 14.12, range [37.47, 97.62]

Sequence (171 aa):
MSELTERQVKELDVDWFCLVNGVPTHIASMGGAIPSLFRDREKLRRQQDMVANLVPSAEVKLNMEVIESLTAEGYEYLQDQMISKAIEDANKSHPGFVYLRNQKLHIRLFAATFVEKARRGFRSFARKENVNGNEYVLIAEPTIPVKNDLGGLGLEELKCEVRNEGGTIVF

Secondary structure (DSSP, 8-state):
--PPPHHHHHHH---EEEEETTEEEEEE-TT----GGG--HHHHHHHHHHHHTSPP---EEE-HHHHHHHSSSS-GGGGSHHHHHHHHHHHTT-HHHHHTTTS-HHHHHHHHHHHHHHHTT-EEEEEE--TTS-EEEEEEEESS------GGG-PEEP--EEEGGGTEEE-